Protein AF-A0AAE0E6T6-F1 (afdb_monomer)

Mean predicted aligned error: 9.18 Å

Foldseek 3Di:
DAKDWPDVVFWDKPPRDDDADVPGDDDIDIDGDDDPDCPPVNDPPTDMDDDDDDDPD

Secondary structure (DSSP, 8-state):
-EEEES-TTTEEEESSB-PPPTT-----EEEEPPPSS--TT------EEEE------

Sequence (57 aa):
EKLKTTNPKKYYVKPNTGVVLSRSTCDVIVTMQAQKEASLDMQCKDNFLLQSVVASI

Organism: NCBI:txid43782

Structure (mmCIF, N/CA/C/O backbone):
data_AF-A0AAE0E6T6-F1
#
_entry.id   AF-A0AAE0E6T6-F1
#
loop_
_atom_site.group_PDB
_atom_site.id
_atom_site.type_symbol
_atom_site.label_atom_id
_atom_site.label_alt_id
_atom_site.label_comp_id
_atom_site.label_asym_id
_atom_site.label_entity_id
_atom_site.label_seq_id
_atom_site.pdbx_PDB_ins_code
_atom_site.Cartn_x
_atom_site.Cartn_y
_atom_site.Cartn_z
_atom_site.occupancy
_atom_site.B_iso_or_equiv
_atom_site.auth_seq_id
_atom_site.auth_comp_id
_atom_site.auth_asym_id
_atom_site.auth_atom_id
_atom_site.pdbx_PDB_model_num
ATOM 1 N N . GLU A 1 1 ? -1.117 -2.535 -10.885 1.00 54.38 1 GLU A N 1
ATOM 2 C CA . GLU A 1 1 ? -1.334 -3.187 -9.573 1.00 54.38 1 GLU A CA 1
ATOM 3 C C . GLU A 1 1 ? -2.559 -2.598 -8.889 1.00 54.38 1 GLU A C 1
ATOM 5 O O . GLU A 1 1 ? -2.865 -1.436 -9.130 1.00 54.38 1 GLU A O 1
ATOM 10 N N . LYS A 1 2 ? -3.298 -3.394 -8.116 1.00 57.69 2 LYS A N 1
ATOM 11 C CA . LYS A 1 2 ? -4.545 -3.030 -7.437 1.00 57.69 2 LYS A CA 1
ATOM 12 C C . LYS A 1 2 ? -4.488 -3.542 -6.003 1.00 57.69 2 LYS A C 1
ATOM 14 O O . LYS A 1 2 ? -4.310 -4.740 -5.792 1.00 57.69 2 LYS A O 1
ATOM 19 N N . LEU A 1 3 ? -4.687 -2.656 -5.032 1.00 56.22 3 LEU A N 1
ATOM 20 C CA . LEU A 1 3 ? -4.829 -3.059 -3.633 1.00 56.22 3 LEU A CA 1
ATOM 21 C C . LEU A 1 3 ? -6.281 -3.358 -3.290 1.00 56.22 3 LEU A C 1
ATOM 23 O O . LEU A 1 3 ? -7.193 -2.597 -3.620 1.00 56.22 3 LEU A O 1
ATOM 27 N N . LYS A 1 4 ? -6.485 -4.486 -2.614 1.00 56.53 4 LYS A N 1
ATOM 28 C CA . LYS A 1 4 ? -7.763 -4.871 -2.022 1.00 56.53 4 LYS A CA 1
ATOM 29 C C . LYS A 1 4 ? -7.582 -4.901 -0.509 1.00 56.53 4 LYS A C 1
ATOM 31 O O . LYS A 1 4 ? -6.834 -5.720 0.018 1.00 56.53 4 LYS A O 1
ATOM 36 N N . THR A 1 5 ? -8.276 -3.998 0.170 1.00 53.72 5 THR A N 1
ATOM 37 C CA . THR A 1 5 ? -8.323 -3.932 1.633 1.00 53.72 5 THR A CA 1
ATOM 38 C C . THR A 1 5 ? -9.649 -4.516 2.100 1.00 53.72 5 THR A C 1
ATOM 40 O O . THR A 1 5 ? -10.704 -4.121 1.605 1.00 53.72 5 THR A O 1
ATOM 43 N N . THR A 1 6 ? -9.615 -5.439 3.059 1.00 58.31 6 THR A N 1
ATOM 44 C CA . THR A 1 6 ? -10.813 -6.071 3.645 1.00 58.31 6 THR A CA 1
ATOM 45 C C . THR A 1 6 ? -11.602 -5.144 4.582 1.00 58.31 6 THR A C 1
ATOM 47 O O . THR A 1 6 ? -12.696 -5.500 5.005 1.00 58.31 6 THR A O 1
ATOM 50 N N . ASN A 1 7 ? -11.091 -3.938 4.869 1.00 56.53 7 ASN A N 1
ATOM 51 C CA . ASN A 1 7 ? -11.708 -2.952 5.761 1.00 56.53 7 ASN A CA 1
ATOM 52 C C . ASN A 1 7 ? -11.552 -1.489 5.253 1.00 56.53 7 ASN A C 1
ATOM 54 O O . ASN A 1 7 ? -10.736 -0.720 5.770 1.00 56.53 7 ASN A O 1
ATOM 58 N N . PRO A 1 8 ? -12.304 -1.071 4.214 1.00 57.12 8 PRO A N 1
ATOM 59 C CA . PRO A 1 8 ? -12.088 0.201 3.507 1.00 57.12 8 PRO A CA 1
ATOM 60 C C . PRO A 1 8 ? -12.375 1.466 4.335 1.00 57.12 8 PRO A C 1
ATOM 62 O O . PRO A 1 8 ? -11.954 2.549 3.946 1.00 57.12 8 PRO A O 1
ATOM 65 N N . LYS A 1 9 ? -13.068 1.358 5.479 1.00 65.56 9 LYS A N 1
ATOM 66 C CA . LYS A 1 9 ? -13.326 2.500 6.379 1.00 65.56 9 LYS A CA 1
ATOM 67 C C . LYS A 1 9 ? -12.156 2.818 7.316 1.00 65.56 9 LYS A C 1
ATOM 69 O O . LYS A 1 9 ? -12.113 3.914 7.852 1.00 65.56 9 LYS A O 1
ATOM 74 N N . LYS A 1 10 ? -11.228 1.879 7.531 1.00 69.62 10 LYS A N 1
ATOM 75 C CA . LYS A 1 10 ? -10.142 2.006 8.521 1.00 69.62 10 LYS A CA 1
ATOM 76 C C . LYS A 1 10 ? -8.809 2.428 7.899 1.00 69.62 10 LYS A C 1
ATOM 78 O O . LYS A 1 10 ? -7.959 2.976 8.595 1.00 69.62 10 LYS A O 1
ATOM 83 N N . TYR A 1 11 ? -8.631 2.209 6.597 1.00 73.69 11 TYR A N 1
ATOM 84 C CA . TYR A 1 11 ? -7.361 2.437 5.913 1.00 73.69 11 TYR A CA 1
ATOM 85 C C . TYR A 1 11 ? -7.544 3.213 4.616 1.00 73.69 11 TYR A C 1
ATOM 87 O O . TYR A 1 11 ? -8.351 2.849 3.763 1.00 73.69 11 TYR A O 1
ATOM 95 N N . TYR A 1 12 ? -6.733 4.251 4.459 1.00 79.38 12 T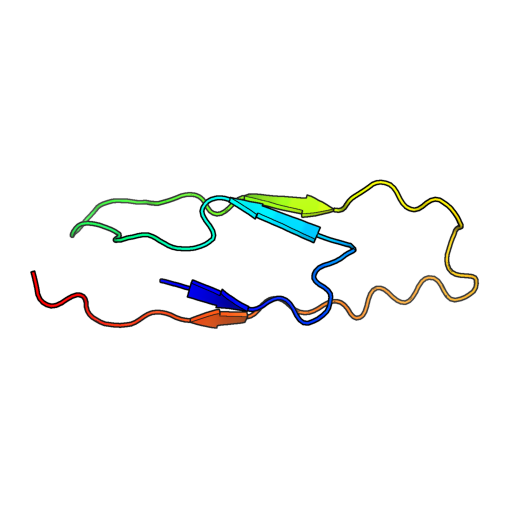YR A N 1
ATOM 96 C CA . TYR A 1 12 ? -6.553 4.981 3.215 1.00 79.38 12 TYR A CA 1
ATOM 97 C C . TYR A 1 12 ? -5.283 4.479 2.521 1.00 79.38 12 TYR A C 1
ATOM 99 O O . TYR A 1 12 ? -4.244 4.354 3.163 1.00 79.38 12 TYR A O 1
ATOM 107 N N . VAL A 1 13 ? -5.355 4.173 1.224 1.00 80.56 13 VAL A N 1
ATOM 108 C CA . VAL A 1 13 ? -4.234 3.589 0.466 1.00 80.56 13 VAL A CA 1
ATOM 109 C C . VAL A 1 13 ? -3.940 4.424 -0.776 1.00 80.56 13 VAL A C 1
ATOM 111 O O . VAL A 1 13 ? -4.862 4.719 -1.542 1.00 80.56 13 VAL A O 1
ATOM 114 N N . LYS A 1 14 ? -2.670 4.783 -0.998 1.00 82.38 14 LYS A N 1
ATOM 115 C CA . LYS A 1 14 ? -2.232 5.584 -2.151 1.00 82.38 14 LYS A CA 1
ATOM 116 C C . LYS A 1 14 ? -0.845 5.146 -2.665 1.00 82.38 14 LYS A C 1
ATOM 118 O O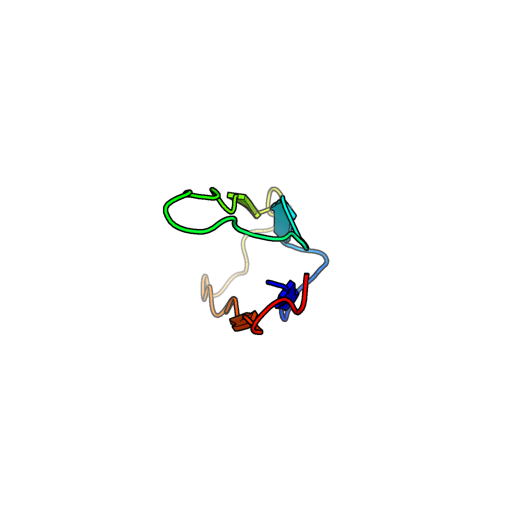 . LYS A 1 14 ? 0.069 5.074 -1.851 1.00 82.38 14 LYS A O 1
ATOM 123 N N . PRO A 1 15 ? -0.658 4.935 -3.984 1.00 83.06 15 PRO A N 1
ATOM 124 C CA . PRO A 1 15 ? -1.695 4.826 -5.011 1.00 83.06 15 PRO A CA 1
ATOM 125 C C . PRO A 1 15 ? -2.501 3.527 -4.840 1.00 83.06 15 PRO A C 1
ATOM 127 O O . PRO A 1 15 ? -1.963 2.472 -4.525 1.00 83.06 15 PRO A O 1
ATOM 130 N N . ASN A 1 16 ? -3.817 3.598 -5.038 1.00 70.38 16 ASN A N 1
ATOM 131 C CA . ASN A 1 16 ? -4.705 2.430 -4.968 1.00 70.38 16 ASN A CA 1
ATOM 132 C C . ASN 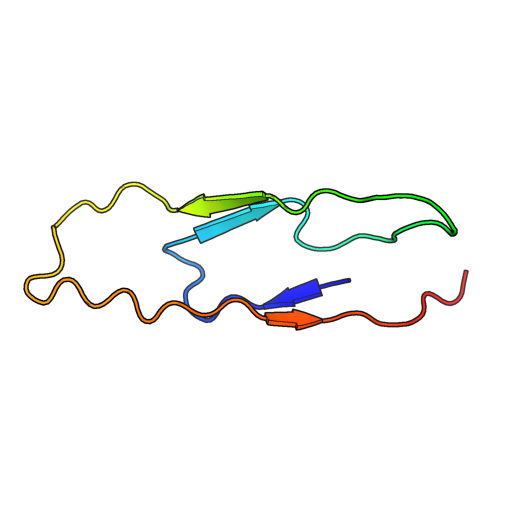A 1 16 ? -4.687 1.601 -6.266 1.00 70.38 16 ASN A C 1
ATOM 134 O O . ASN A 1 16 ? -5.019 0.411 -6.263 1.00 70.38 16 ASN A O 1
ATOM 138 N N . THR A 1 17 ? -4.328 2.226 -7.388 1.00 74.94 17 THR A N 1
ATOM 139 C CA . THR A 1 17 ? -4.120 1.593 -8.689 1.00 74.94 17 THR A CA 1
ATOM 140 C C . THR A 1 17 ? -3.066 2.373 -9.469 1.00 74.94 17 THR A C 1
ATOM 142 O O . THR A 1 17 ? -3.071 3.601 -9.458 1.00 74.94 17 THR A O 1
ATOM 145 N N . GLY A 1 18 ? -2.165 1.663 -10.146 1.00 82.00 18 GLY A N 1
ATOM 146 C CA . GLY A 1 18 ? -1.120 2.276 -10.964 1.00 82.00 18 GLY A CA 1
ATOM 147 C C . GLY A 1 18 ? -0.391 1.271 -11.852 1.00 82.00 18 GLY A C 1
ATOM 148 O O . GLY A 1 18 ? -0.512 0.053 -11.665 1.00 82.00 18 GLY A O 1
ATOM 149 N N . VAL A 1 19 ? 0.351 1.796 -12.825 1.00 82.38 19 VAL A N 1
ATOM 150 C CA . VAL A 1 19 ? 1.300 1.046 -13.654 1.00 82.38 19 VAL A CA 1
ATOM 151 C C . VAL A 1 19 ? 2.701 1.323 -13.122 1.00 82.38 19 VAL A C 1
ATOM 153 O O . VAL A 1 19 ? 3.082 2.481 -12.973 1.00 82.38 19 VAL A O 1
ATOM 156 N N . VAL A 1 20 ? 3.460 0.263 -12.857 1.00 84.94 20 VAL A N 1
ATOM 157 C CA . VAL A 1 20 ? 4.884 0.354 -12.521 1.00 84.94 20 VAL A CA 1
ATOM 158 C C . VAL A 1 20 ? 5.671 0.084 -13.799 1.00 84.94 20 VAL A C 1
ATOM 160 O O . VAL A 1 20 ? 5.499 -0.961 -14.427 1.00 84.94 20 VAL A O 1
ATOM 163 N N . LEU A 1 21 ? 6.492 1.045 -14.220 1.00 83.81 21 LEU A N 1
ATOM 164 C CA . LEU A 1 21 ? 7.336 0.913 -15.409 1.00 83.81 21 LEU A CA 1
ATOM 165 C C . LEU A 1 21 ? 8.466 -0.095 -15.165 1.00 83.81 21 LEU A C 1
ATOM 167 O O . LEU A 1 21 ? 8.898 -0.310 -14.028 1.00 83.81 21 LEU A O 1
ATOM 171 N N . SER A 1 22 ? 8.999 -0.675 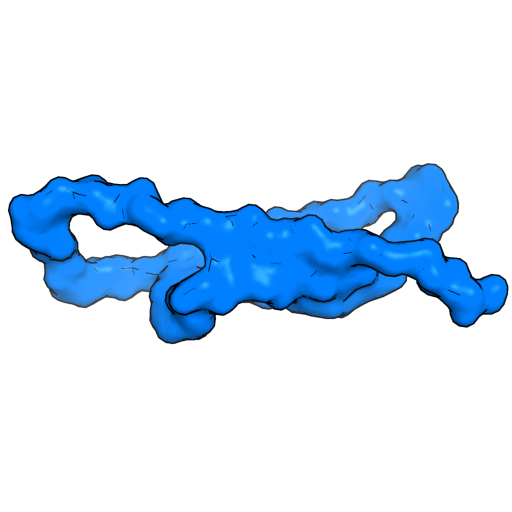-16.243 1.00 84.06 22 SER A N 1
ATOM 172 C CA . SER A 1 22 ? 10.150 -1.578 -16.161 1.00 84.06 22 SER A CA 1
ATOM 173 C C . SER A 1 22 ? 11.319 -0.898 -15.446 1.00 84.06 22 SER A C 1
ATOM 175 O O . SER A 1 22 ? 11.702 0.208 -15.827 1.00 84.06 22 SER A O 1
ATOM 177 N N . ARG A 1 23 ? 11.911 -1.576 -14.455 1.00 88.12 23 ARG A N 1
ATOM 178 C CA . ARG A 1 23 ? 13.024 -1.056 -13.636 1.00 88.12 23 ARG A CA 1
ATOM 179 C C . ARG A 1 23 ? 12.694 0.211 -12.829 1.00 88.12 23 ARG A C 1
ATOM 181 O O . ARG A 1 23 ? 13.613 0.897 -12.395 1.00 88.12 23 ARG A O 1
ATOM 188 N N . SER A 1 24 ? 11.415 0.518 -12.619 1.00 89.12 24 SER A N 1
ATOM 189 C CA . SER A 1 24 ? 10.987 1.581 -11.704 1.00 89.12 24 SER A CA 1
ATOM 190 C C . SER A 1 24 ? 10.456 1.007 -10.393 1.00 89.12 24 SER A C 1
ATOM 192 O O . SER A 1 24 ? 10.097 -0.169 -10.320 1.00 89.12 24 SER A O 1
ATOM 194 N N . THR A 1 25 ? 10.382 1.863 -9.379 1.00 87.00 25 THR A N 1
ATOM 195 C CA . THR A 1 25 ? 9.810 1.551 -8.068 1.00 87.00 25 THR A CA 1
ATOM 196 C C . THR A 1 25 ? 8.593 2.441 -7.843 1.00 87.00 25 THR A C 1
ATOM 198 O O . THR A 1 25 ? 8.592 3.606 -8.244 1.00 87.00 25 THR A O 1
ATOM 201 N N . CYS A 1 26 ? 7.553 1.901 -7.213 1.00 86.75 26 CYS A N 1
ATOM 202 C CA . CYS A 1 26 ? 6.378 2.658 -6.804 1.00 86.75 26 CYS A CA 1
ATOM 203 C C . CYS A 1 26 ? 6.092 2.379 -5.331 1.00 86.75 26 CYS A C 1
ATOM 205 O O . CYS A 1 26 ? 5.901 1.227 -4.945 1.00 86.75 26 CYS A O 1
ATOM 207 N N . ASP A 1 27 ? 6.051 3.437 -4.526 1.00 87.69 27 ASP A N 1
ATOM 208 C CA . ASP A 1 27 ? 5.760 3.324 -3.103 1.00 87.69 27 ASP A CA 1
ATOM 209 C C . ASP A 1 27 ? 4.249 3.305 -2.873 1.00 87.69 27 ASP A C 1
ATOM 211 O O . ASP A 1 27 ? 3.525 4.233 -3.245 1.00 87.69 27 ASP A O 1
ATOM 215 N N . VAL A 1 28 ? 3.775 2.243 -2.222 1.00 86.62 28 VAL A N 1
ATOM 216 C CA . VAL A 1 28 ? 2.394 2.121 -1.758 1.00 86.62 28 VAL A CA 1
ATOM 217 C C . VAL A 1 28 ? 2.327 2.517 -0.292 1.00 86.62 28 VAL A C 1
ATOM 219 O O . VAL A 1 28 ? 2.859 1.832 0.579 1.00 86.62 28 VAL A O 1
ATOM 222 N N . ILE A 1 29 ? 1.605 3.596 -0.010 1.00 86.88 29 ILE A N 1
ATOM 223 C CA . ILE A 1 29 ? 1.392 4.103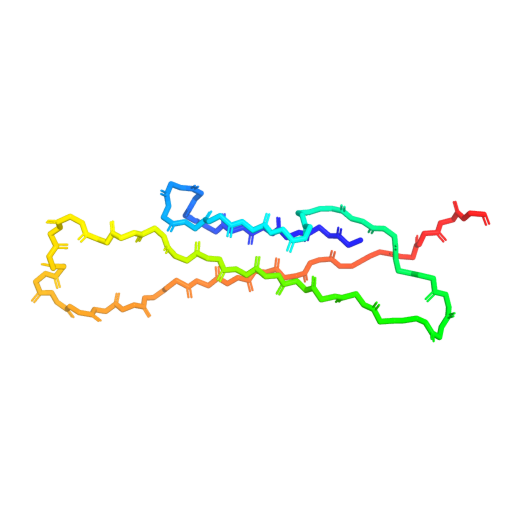 1.341 1.00 86.88 29 ILE A CA 1
ATOM 224 C C . ILE A 1 29 ? 0.018 3.651 1.832 1.00 86.88 29 ILE A C 1
ATOM 226 O O . ILE A 1 29 ? -1.007 3.959 1.219 1.00 86.88 29 ILE A O 1
ATOM 230 N N . VAL A 1 30 ? 0.001 2.947 2.964 1.00 85.31 30 VAL A N 1
ATOM 231 C CA . VAL A 1 30 ? -1.213 2.558 3.691 1.00 85.31 30 VAL A CA 1
ATOM 232 C C . VAL A 1 30 ? -1.275 3.364 4.985 1.00 85.31 30 VAL A C 1
ATOM 234 O O . VAL A 1 30 ? -0.480 3.160 5.898 1.00 85.31 30 VAL A O 1
ATOM 237 N N . THR A 1 31 ? -2.227 4.286 5.076 1.00 85.50 31 THR A N 1
ATOM 238 C CA . THR A 1 31 ? -2.452 5.115 6.262 1.00 85.50 31 THR A CA 1
ATOM 239 C C . THR A 1 31 ? -3.671 4.606 7.017 1.00 85.50 31 THR A C 1
ATOM 241 O O . THR A 1 31 ? -4.786 4.608 6.492 1.00 85.50 31 THR A O 1
ATOM 244 N N . MET A 1 32 ? -3.474 4.180 8.265 1.00 82.62 32 MET A N 1
ATOM 245 C CA . MET A 1 32 ? -4.584 3.858 9.160 1.00 82.62 32 MET A CA 1
ATOM 246 C C . MET A 1 32 ? -5.229 5.150 9.659 1.00 82.62 32 MET A C 1
ATOM 248 O O . MET A 1 32 ? -4.535 6.058 10.115 1.00 82.62 32 MET A O 1
ATOM 252 N N . GLN A 1 33 ? -6.553 5.236 9.584 1.00 79.25 33 GLN A N 1
ATOM 253 C CA . GLN A 1 33 ? -7.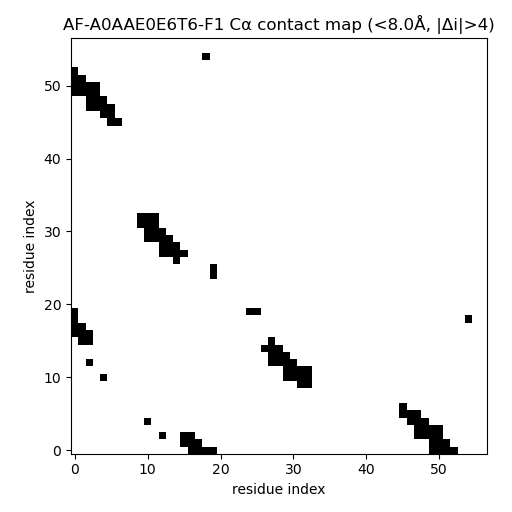285 6.328 10.214 1.00 79.25 33 GLN A CA 1
ATOM 254 C C . GLN A 1 33 ? -7.220 6.189 11.739 1.00 79.25 33 GLN A C 1
ATOM 256 O O . GLN A 1 33 ? -7.189 5.076 12.271 1.00 79.25 33 GLN A O 1
ATOM 261 N N . ALA A 1 34 ? -7.190 7.325 12.440 1.00 73.62 34 ALA A N 1
ATOM 262 C CA . ALA A 1 34 ? -7.161 7.346 13.896 1.00 73.62 34 ALA A CA 1
ATOM 263 C C . ALA A 1 34 ? -8.358 6.564 14.462 1.00 73.62 34 ALA A C 1
ATOM 265 O O . ALA A 1 34 ? -9.510 6.825 14.109 1.00 73.62 34 ALA A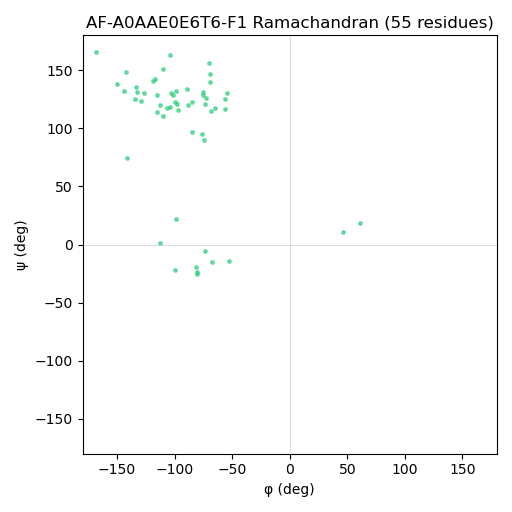 O 1
ATOM 266 N N . GLN A 1 35 ? -8.079 5.585 15.325 1.00 65.69 35 GLN A N 1
ATOM 267 C CA . GLN A 1 35 ? -9.121 4.806 15.986 1.00 65.69 35 GLN A CA 1
ATOM 268 C C . GLN A 1 35 ? -9.793 5.683 17.046 1.00 65.69 35 GLN A C 1
ATOM 270 O O . GLN A 1 35 ? -9.115 6.273 17.883 1.00 65.69 35 GLN A O 1
ATOM 275 N N . LYS A 1 36 ? -11.125 5.798 16.986 1.00 65.44 36 LYS A N 1
ATOM 276 C CA . LYS A 1 36 ? -11.905 6.635 17.913 1.00 65.44 36 LYS A CA 1
ATOM 277 C C . LYS A 1 36 ? -12.148 5.950 19.265 1.00 65.44 36 LYS A C 1
ATOM 279 O O . LYS A 1 36 ? -12.301 6.628 20.271 1.00 65.44 36 LYS A O 1
ATOM 284 N N . GLU A 1 37 ? -12.138 4.621 19.279 1.00 61.66 37 GLU A N 1
ATOM 285 C CA . GLU A 1 37 ? -12.239 3.770 20.465 1.00 61.66 37 GLU A CA 1
ATOM 286 C C . GLU A 1 37 ? -11.169 2.681 20.360 1.00 61.66 37 GLU A C 1
ATOM 288 O O . GLU A 1 37 ? -10.971 2.102 19.288 1.00 61.66 37 GLU A O 1
ATOM 293 N N . ALA A 1 38 ? -10.457 2.414 21.455 1.00 59.16 38 ALA A N 1
ATOM 294 C CA . ALA A 1 38 ? -9.529 1.295 21.513 1.00 59.16 38 ALA A CA 1
ATOM 295 C C . ALA A 1 38 ? -10.354 0.004 21.480 1.00 59.16 38 ALA A C 1
ATOM 297 O O . ALA A 1 38 ? -11.136 -0.249 22.396 1.00 59.16 38 ALA A O 1
ATOM 298 N N . SER A 1 39 ? -10.219 -0.805 20.423 1.00 59.69 39 SER A N 1
ATOM 299 C CA . SER A 1 39 ? -10.863 -2.120 20.391 1.00 59.69 39 SER A CA 1
ATOM 300 C C . SER A 1 39 ? -10.401 -2.907 21.620 1.00 59.69 39 SER A C 1
ATOM 302 O O . SER A 1 39 ? -9.204 -3.172 21.738 1.00 59.69 39 SER A O 1
ATOM 304 N N . LEU A 1 40 ? -11.339 -3.251 22.512 1.00 57.97 40 LEU A N 1
ATOM 305 C CA . LEU A 1 40 ? -11.122 -3.852 23.841 1.00 57.97 40 LEU A CA 1
ATOM 306 C C . LEU A 1 40 ? -10.252 -5.121 23.848 1.00 57.97 40 LEU A C 1
ATOM 308 O O . LEU A 1 40 ? -9.762 -5.509 24.899 1.00 57.97 40 LEU A O 1
ATOM 312 N N . ASP A 1 41 ? -10.028 -5.724 22.681 1.00 64.12 41 ASP A N 1
ATOM 313 C CA . ASP A 1 41 ? -9.273 -6.965 22.513 1.00 64.12 41 ASP A CA 1
ATOM 314 C C . ASP A 1 41 ? -7.942 -6.788 21.750 1.00 64.12 41 ASP A C 1
ATOM 316 O O . ASP A 1 41 ? -7.256 -7.768 21.477 1.00 64.12 41 ASP A O 1
ATOM 320 N N . MET A 1 42 ? -7.585 -5.553 21.350 1.00 60.56 42 MET A N 1
ATOM 321 C CA . MET A 1 42 ? -6.347 -5.162 20.633 1.00 60.56 42 MET A CA 1
ATOM 322 C C . MET A 1 42 ? -5.923 -6.028 19.421 1.00 60.56 42 MET A C 1
ATOM 324 O O . MET A 1 42 ? -4.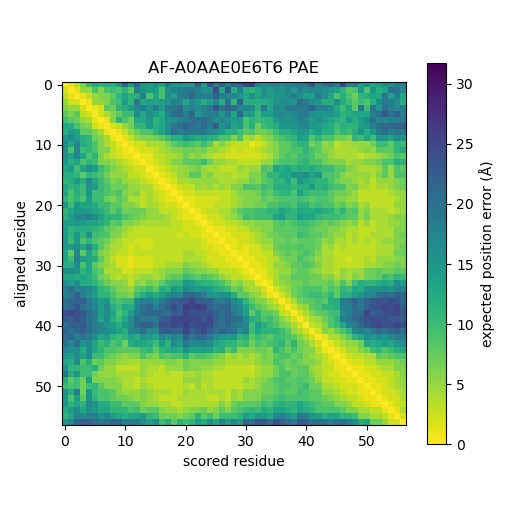835 -5.841 18.873 1.00 60.56 42 MET A O 1
ATOM 328 N N . GLN A 1 43 ? -6.762 -6.943 18.936 1.00 62.84 43 GLN A N 1
ATOM 329 C CA . GLN A 1 43 ? -6.420 -7.820 17.821 1.00 62.84 43 GLN A CA 1
ATOM 330 C C . GLN A 1 43 ? -6.498 -7.066 16.491 1.00 62.84 43 GLN A C 1
ATOM 332 O O . GLN A 1 43 ? -7.545 -6.977 15.849 1.00 62.84 43 GLN A O 1
ATOM 337 N N . CYS A 1 44 ? -5.352 -6.557 16.042 1.00 66.81 44 CYS A N 1
ATOM 338 C CA . CYS A 1 44 ? -5.171 -6.081 14.677 1.00 66.81 44 CYS A CA 1
ATOM 339 C C . CYS A 1 44 ? -5.055 -7.290 13.730 1.00 66.81 44 CYS A C 1
ATOM 341 O O . CYS A 1 44 ? -3.970 -7.820 13.508 1.00 66.81 44 CYS A O 1
ATOM 343 N N . LYS A 1 45 ? -6.1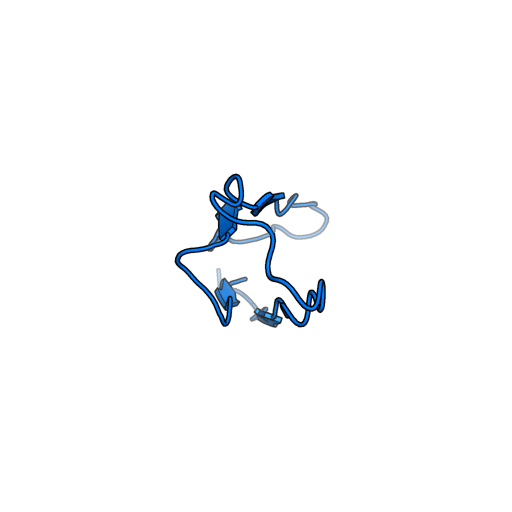92 -7.762 13.206 1.00 69.44 45 LYS A N 1
ATOM 344 C CA . LYS A 1 45 ? -6.286 -8.842 12.198 1.00 69.44 45 LYS A CA 1
ATOM 345 C C . LYS A 1 45 ? -6.455 -8.301 10.771 1.00 69.44 45 LYS A C 1
ATOM 347 O O . LYS A 1 45 ? -6.985 -8.984 9.892 1.00 69.44 45 LYS A O 1
ATOM 352 N N . ASP A 1 46 ? -6.055 -7.055 10.542 1.00 76.25 46 ASP A N 1
ATOM 353 C CA . ASP A 1 46 ? -6.213 -6.404 9.248 1.00 76.25 46 ASP A CA 1
ATOM 354 C C . ASP A 1 46 ? -5.180 -6.946 8.250 1.00 76.25 46 ASP A C 1
ATOM 356 O O . ASP A 1 46 ? -3.986 -7.011 8.533 1.00 76.25 46 ASP A O 1
ATOM 360 N N . ASN A 1 47 ? -5.657 -7.363 7.077 1.00 78.44 47 ASN A N 1
ATOM 361 C CA . ASN A 1 47 ? -4.839 -7.941 6.016 1.00 78.44 47 ASN A CA 1
ATOM 362 C C . ASN A 1 47 ? -4.933 -7.065 4.761 1.00 78.44 47 ASN A C 1
ATOM 364 O O . ASN A 1 47 ? -6.016 -6.593 4.403 1.00 78.44 47 ASN A O 1
ATOM 368 N N . PHE A 1 48 ? -3.807 -6.888 4.069 1.00 79.38 48 PHE A N 1
ATOM 369 C CA . PHE A 1 48 ? -3.735 -6.158 2.804 1.00 79.38 48 PHE A CA 1
ATOM 370 C C . PHE A 1 48 ? -3.338 -7.114 1.690 1.00 79.38 48 PHE A C 1
ATOM 372 O O . PHE A 1 48 ? -2.338 -7.819 1.800 1.00 79.38 48 PHE A O 1
ATOM 379 N N . LEU A 1 49 ? -4.111 -7.120 0.606 1.00 84.31 49 LEU A N 1
ATOM 380 C CA . LEU A 1 49 ? -3.785 -7.891 -0.584 1.00 84.31 49 LEU A CA 1
ATOM 381 C C . LEU A 1 49 ? -3.308 -6.947 -1.688 1.00 84.31 49 LEU A C 1
ATOM 383 O O . LEU A 1 49 ? -4.072 -6.105 -2.170 1.00 84.31 49 LEU A O 1
ATOM 387 N N . LEU A 1 50 ? -2.058 -7.127 -2.111 1.00 83.56 50 LEU A N 1
ATOM 388 C CA . LEU A 1 50 ? -1.515 -6.526 -3.325 1.00 83.56 50 LEU A CA 1
ATOM 389 C C . LEU A 1 50 ? -1.787 -7.473 -4.500 1.00 83.56 50 LEU A C 1
ATOM 391 O O . LEU A 1 50 ? -1.342 -8.618 -4.489 1.00 83.56 50 LEU A O 1
ATOM 395 N N . GLN A 1 51 ? -2.520 -7.009 -5.512 1.00 83.75 51 GLN A N 1
ATOM 396 C CA . GLN A 1 51 ? -2.765 -7.770 -6.736 1.00 83.75 51 GLN A CA 1
ATOM 397 C C . GLN A 1 51 ? -2.066 -7.096 -7.921 1.00 83.75 51 GLN A C 1
ATOM 399 O O . GLN A 1 51 ? -2.378 -5.957 -8.272 1.00 83.75 51 GLN A O 1
ATOM 404 N N . SER A 1 52 ? -1.153 -7.804 -8.580 1.00 81.94 52 SER A N 1
ATOM 405 C CA . SER A 1 52 ? -0.438 -7.322 -9.763 1.00 81.94 52 SER A CA 1
ATOM 406 C C . SER A 1 52 ? -0.877 -8.072 -11.022 1.00 81.94 52 SER A C 1
ATOM 408 O O . SER A 1 52 ? -1.344 -9.209 -10.957 1.00 81.94 52 SER A O 1
ATOM 410 N N . VAL A 1 53 ? -0.800 -7.400 -12.170 1.00 87.94 53 VAL A N 1
ATOM 411 C CA . VAL A 1 53 ? -1.047 -7.980 -13.498 1.00 87.94 53 VAL A CA 1
ATOM 412 C C . VAL A 1 53 ? -0.053 -7.369 -14.475 1.00 87.94 53 VAL A C 1
ATOM 414 O O . VAL A 1 53 ? 0.336 -6.210 -14.304 1.00 87.94 53 VAL A O 1
ATOM 417 N N . VAL A 1 54 ? 0.349 -8.133 -15.493 1.00 86.12 54 VAL A N 1
ATOM 418 C CA . VAL A 1 54 ? 1.184 -7.610 -16.580 1.00 86.12 54 VAL A CA 1
ATOM 419 C C . VAL A 1 54 ? 0.371 -6.562 -17.335 1.00 86.12 54 VAL A C 1
ATOM 421 O O . VAL A 1 54 ? -0.688 -6.866 -17.884 1.00 86.12 54 VAL A O 1
ATOM 424 N N . ALA A 1 55 ? 0.844 -5.318 -17.333 1.00 79.38 55 ALA A N 1
ATOM 425 C CA . ALA A 1 55 ? 0.250 -4.270 -18.146 1.00 79.38 55 ALA A CA 1
ATOM 426 C C . ALA A 1 55 ? 0.635 -4.517 -19.610 1.00 79.38 55 ALA A C 1
ATOM 428 O O . ALA A 1 55 ? 1.817 -4.590 -19.934 1.00 79.38 55 ALA A O 1
ATOM 429 N N . SER A 1 56 ? -0.361 -4.680 -20.480 1.00 75.81 56 SER A N 1
ATOM 430 C CA . SER A 1 56 ? -0.160 -4.648 -21.931 1.00 75.81 56 SER A CA 1
ATOM 431 C C . SER A 1 56 ? -0.197 -3.183 -22.353 1.00 75.81 56 SER A C 1
ATOM 433 O O . SER A 1 56 ? -1.279 -2.603 -22.437 1.00 75.81 56 SER A O 1
ATOM 435 N N . ILE A 1 57 ? 0.978 -2.573 -22.488 1.00 62.94 57 ILE A N 1
ATOM 436 C CA . ILE A 1 57 ? 1.173 -1.206 -22.990 1.00 62.94 57 ILE A CA 1
ATOM 437 C C . ILE A 1 57 ? 1.859 -1.302 -24.342 1.00 62.94 57 ILE A C 1
ATOM 439 O O . ILE A 1 57 ? 2.782 -2.141 -24.449 1.00 62.94 57 ILE A O 1
#

pLDDT: mean 74.02, std 11.31, range [53.72, 89.12]

Radius of gyration: 14.48 Å; Cα contacts (8 Å, |Δi|>4): 57; chains: 1; bounding box: 26×16×47 Å

InterPro domains:
  IPR000535 Major sperm protein (MSP) domain [PF00635] (2-55)
  IPR000535 Major sperm protein (MSP) domain [PS50202] (1-57)
  IPR008962 PapD-like superfamily [SSF49354] (2-56)
  IPR013783 Immunoglobulin-like fold [G3DSA:2.60.40.10] (2-57)
  IPR016763 Vesicle-associated membrane-protein-associated protein [PTHR10809] (2-55)

Solvent-accessible surface area (backbone atoms only — not comparable to full-atom values): 3999 Å² total; per-residue (Å²): 64,41,63,50,61,88,53,71,89,49,44,51,61,43,68,48,61,56,85,77,56,90,98,57,86,79,80,72,46,75,43,72,56,85,74,92,64,82,64,95,76,74,75,84,81,83,60,80,44,82,44,76,68,89,79,90,126

Nearest PDB structures (foldseek):
  1z9l-assembly1_A  TM=8.795E-01  e=7.499E-01  Rattus norvegicus
  1z9o-assembly1_A  TM=8.861E-01  e=8.582E-01  Rattus norvegicus
  8hqu-assembly1_A  TM=6.069E-01  e=2.226E-01  Saccharomyces cerevisiae